Protein AF-A0A5K0ZV60-F1 (afdb_monomer)

Nearest PDB structures (foldseek):
  8v87-assembly1_D  TM=9.794E-01  e=9.053E-06  Saccharomyces cerevisiae BY4741
  8fkx-assembly1_SW  TM=9.713E-01  e=6.954E-05  Homo sapiens
  8euy-assembly1_D  TM=9.790E-01  e=1.372E-04  Schizosaccharomyces pombe
  8fky-assembly1_SW  TM=9.728E-01  e=1.282E-04  Homo sapiens
  3ber-assembly1_A  TM=8.831E-01  e=2.729E-03  Homo sapiens

Radius of gyration: 11.62 Å; Cα contacts (8 Å, |Δi|>4): 58; chains: 1; bounding box: 29×21×26 Å

Solvent-accessible surface area (backbone atoms only — not comparable to full-atom values): 3986 Å² total; per-residue (Å²): 120,82,62,56,64,54,61,73,38,70,88,48,95,67,44,69,45,75,50,53,84,94,61,71,64,67,67,51,47,57,46,40,45,72,53,58,77,42,76,49,63,40,71,70,47,46,50,52,43,74,76,71,36,87,68,50,79,58,90,81,72,126

Structure (mmCIF, N/CA/C/O backbone):
data_AF-A0A5K0ZV60-F1
#
_entry.id   AF-A0A5K0ZV60-F1
#
loop_
_atom_site.group_PDB
_atom_site.id
_atom_site.type_symbol
_atom_site.label_atom_id
_atom_site.label_alt_id
_atom_site.label_comp_id
_atom_site.label_asym_id
_atom_site.label_entity_id
_atom_site.label_seq_id
_atom_site.pdbx_PDB_ins_code
_atom_site.Cartn_x
_atom_site.Cartn_y
_atom_site.Cartn_z
_atom_site.occupancy
_atom_site.B_iso_or_equiv
_atom_site.auth_seq_id
_atom_site.auth_comp_id
_atom_site.auth_asym_id
_atom_site.auth_atom_id
_atom_site.pdbx_PDB_model_num
ATOM 1 N N . THR A 1 1 ? -16.954 -9.341 0.397 1.00 51.41 1 THR A N 1
ATOM 2 C CA . THR A 1 1 ? -16.109 -8.805 1.491 1.00 51.41 1 THR A CA 1
ATOM 3 C C . THR A 1 1 ? -15.721 -7.340 1.305 1.00 51.41 1 THR A C 1
ATOM 5 O O . THR A 1 1 ? -15.575 -6.666 2.312 1.00 51.41 1 THR A O 1
ATOM 8 N N . HIS A 1 2 ? -15.613 -6.803 0.078 1.00 56.56 2 HIS A N 1
ATOM 9 C CA . HIS A 1 2 ? -15.282 -5.382 -0.174 1.00 56.56 2 HIS A CA 1
ATOM 10 C C . HIS A 1 2 ? -16.246 -4.350 0.438 1.00 56.56 2 HIS A C 1
ATOM 12 O O . HIS A 1 2 ? -15.826 -3.243 0.748 1.00 56.56 2 HIS A O 1
ATOM 18 N N . THR A 1 3 ? -17.515 -4.704 0.631 1.00 62.69 3 THR A N 1
ATOM 19 C CA . THR A 1 3 ? -18.554 -3.793 1.136 1.00 62.69 3 THR A CA 1
ATOM 20 C C . THR A 1 3 ? -18.467 -3.538 2.638 1.00 62.69 3 THR A C 1
ATOM 22 O O . THR A 1 3 ? -18.846 -2.465 3.092 1.00 62.69 3 THR A O 1
ATOM 25 N N . VAL A 1 4 ? -17.899 -4.476 3.402 1.00 74.88 4 VAL A N 1
ATOM 26 C CA . VAL A 1 4 ? -17.907 -4.427 4.873 1.00 74.88 4 VAL A CA 1
ATOM 27 C C . VAL A 1 4 ? -17.070 -3.259 5.400 1.00 74.88 4 VAL A C 1
ATOM 29 O O . VAL A 1 4 ? -17.490 -2.551 6.309 1.00 74.88 4 VAL A O 1
ATOM 32 N N . ALA A 1 5 ? -15.900 -3.007 4.804 1.00 69.12 5 ALA A N 1
ATOM 33 C CA . ALA A 1 5 ? -15.051 -1.883 5.204 1.00 69.12 5 ALA A CA 1
ATOM 34 C C . ALA A 1 5 ? -15.717 -0.527 4.907 1.00 69.12 5 ALA A C 1
ATOM 36 O O . ALA A 1 5 ? -15.595 0.407 5.696 1.00 69.12 5 ALA A O 1
ATOM 37 N N . THR A 1 6 ? -16.448 -0.429 3.795 1.00 71.44 6 THR A N 1
ATOM 38 C CA . THR A 1 6 ? -17.190 0.781 3.421 1.00 71.44 6 THR A CA 1
ATOM 39 C C . THR A 1 6 ? -18.402 1.005 4.330 1.00 71.44 6 THR A C 1
ATOM 41 O O . THR A 1 6 ? -18.643 2.137 4.740 1.00 71.44 6 THR A O 1
ATOM 44 N N . GLU A 1 7 ? -19.122 -0.053 4.715 1.00 75.06 7 GLU A N 1
ATOM 45 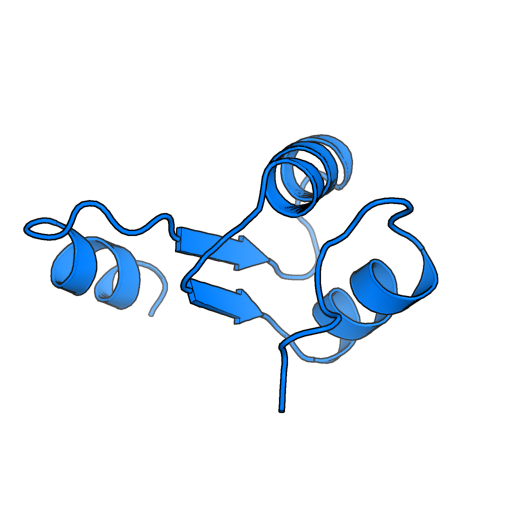C CA . GLU A 1 7 ? -20.234 0.032 5.675 1.00 75.06 7 GLU A CA 1
ATOM 46 C C . GLU A 1 7 ? -19.770 0.464 7.066 1.00 75.06 7 GLU A C 1
ATOM 48 O O . GLU A 1 7 ? -20.353 1.378 7.649 1.00 75.06 7 GLU A O 1
ATOM 53 N N . LEU A 1 8 ? -18.693 -0.127 7.588 1.00 75.06 8 LEU A N 1
ATOM 54 C CA . LEU A 1 8 ? -18.184 0.194 8.926 1.00 75.06 8 LEU A CA 1
ATOM 55 C C . LEU A 1 8 ? -17.649 1.629 9.030 1.00 75.06 8 LEU A C 1
ATOM 57 O O . LEU A 1 8 ? -17.746 2.268 10.079 1.00 75.06 8 LEU A O 1
ATOM 61 N N . LEU A 1 9 ? -17.105 2.158 7.934 1.00 74.44 9 LEU A N 1
ATOM 62 C CA . LEU A 1 9 ? -16.537 3.504 7.893 1.00 74.44 9 LEU A CA 1
ATOM 63 C C . LEU A 1 9 ? -17.529 4.586 7.456 1.00 74.44 9 LEU A C 1
ATOM 65 O O . 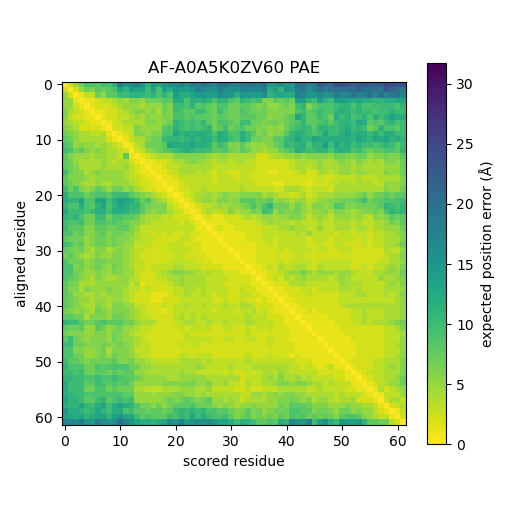LEU A 1 9 ? -17.170 5.758 7.465 1.00 74.44 9 LEU A O 1
ATOM 69 N N . SER A 1 10 ? -18.779 4.231 7.149 1.00 75.25 10 SER A N 1
ATOM 70 C CA . SER A 1 10 ? -19.833 5.175 6.734 1.00 75.25 10 SER A CA 1
ATOM 71 C C . SER A 1 10 ? -20.089 6.319 7.728 1.00 75.25 10 SER A C 1
ATOM 73 O O . SER A 1 10 ? -20.474 7.411 7.321 1.00 75.25 10 SER A O 1
ATOM 75 N N . HIS A 1 11 ? -19.827 6.095 9.018 1.00 81.00 11 HIS A N 1
ATOM 76 C CA . HIS A 1 11 ? -20.029 7.076 10.090 1.00 81.00 11 HIS A CA 1
ATOM 77 C C . HIS A 1 11 ? -18.724 7.729 10.578 1.00 81.00 11 HIS A C 1
ATOM 79 O O . HIS A 1 11 ? -18.733 8.493 11.543 1.00 81.00 11 HIS A O 1
ATOM 85 N N . HIS A 1 12 ? -17.594 7.448 9.923 1.00 81.38 12 HIS A N 1
ATOM 86 C CA . HIS A 1 12 ? -16.277 7.918 10.337 1.00 81.38 12 HIS A CA 1
ATOM 87 C C . HIS A 1 12 ? -15.606 8.750 9.239 1.00 81.38 12 HIS A C 1
ATOM 89 O O . HIS A 1 12 ? -15.750 8.494 8.050 1.00 81.38 12 HIS A O 1
ATOM 95 N N . LYS A 1 13 ? -14.803 9.744 9.635 1.00 82.06 13 LYS A N 1
ATOM 96 C CA . LYS A 1 13 ? -14.051 10.606 8.698 1.00 82.06 13 LYS A CA 1
ATOM 97 C C . LYS A 1 13 ? -12.757 9.967 8.169 1.00 82.06 13 LYS A C 1
ATOM 99 O O . LYS A 1 13 ? -11.972 10.637 7.504 1.00 82.06 13 LYS A O 1
ATOM 104 N N . GLN A 1 14 ? -12.495 8.708 8.513 1.00 84.75 14 GLN A N 1
ATOM 105 C CA . GLN A 1 14 ? -11.266 8.008 8.144 1.00 84.75 14 GLN A CA 1
ATOM 106 C C . GLN A 1 14 ? -11.298 7.600 6.671 1.00 84.75 14 GLN A C 1
ATOM 108 O O . GLN A 1 14 ? -12.314 7.134 6.153 1.00 84.75 14 GLN A O 1
ATOM 113 N N . THR A 1 15 ? -10.164 7.742 5.991 1.00 86.12 15 THR A N 1
ATOM 114 C CA . THR A 1 15 ? -10.035 7.309 4.601 1.00 86.12 15 THR A CA 1
ATOM 115 C C . THR A 1 15 ? -9.784 5.809 4.541 1.00 86.12 15 THR A C 1
ATOM 117 O O . THR A 1 15 ? -8.996 5.256 5.314 1.00 86.12 15 THR A O 1
ATOM 120 N N . HIS A 1 16 ? -10.427 5.140 3.588 1.00 86.75 16 HIS A N 1
ATOM 121 C CA . HIS A 1 16 ? -10.173 3.735 3.309 1.00 86.75 16 HIS A CA 1
ATOM 122 C C . HIS A 1 16 ? -9.779 3.506 1.865 1.00 86.75 16 HIS A C 1
ATOM 124 O O . HIS A 1 16 ? -10.122 4.263 0.956 1.00 86.75 16 HIS A O 1
ATOM 130 N N . GLY A 1 17 ? -9.033 2.432 1.667 1.00 87.25 17 GLY A N 1
ATOM 131 C CA . GLY A 1 17 ? -8.600 1.981 0.368 1.00 87.25 17 GLY A CA 1
ATOM 132 C C . GLY A 1 17 ? -8.672 0.473 0.300 1.00 87.25 17 GLY A C 1
ATOM 133 O O . GLY A 1 17 ? -8.422 -0.227 1.277 1.00 87.25 17 GLY A O 1
ATOM 134 N N . VAL A 1 18 ? -8.982 -0.023 -0.888 1.00 87.56 18 VAL A N 1
ATOM 135 C CA . VAL A 1 18 ? -8.819 -1.435 -1.208 1.00 87.56 18 VAL A CA 1
ATOM 136 C C . VAL A 1 18 ? -7.902 -1.561 -2.418 1.00 87.56 18 VAL A C 1
ATOM 138 O O . VAL A 1 18 ? -8.037 -0.758 -3.349 1.00 87.56 18 VAL A O 1
ATOM 141 N N . ILE A 1 19 ? -6.957 -2.503 -2.362 1.00 88.06 19 ILE A N 1
ATOM 142 C CA . ILE A 1 19 ? -6.014 -2.831 -3.441 1.00 88.06 19 ILE A CA 1
ATOM 143 C C . ILE A 1 19 ? -5.954 -4.348 -3.651 1.00 88.06 19 ILE A C 1
ATOM 145 O O . ILE A 1 19 ? -5.905 -5.131 -2.703 1.00 88.06 19 ILE A O 1
ATOM 149 N N . PHE A 1 20 ? -5.975 -4.786 -4.902 1.00 88.56 20 PHE A N 1
ATOM 150 C CA . PHE A 1 20 ? -5.906 -6.199 -5.277 1.00 88.56 20 PHE A CA 1
ATOM 151 C C . PHE A 1 20 ? -5.345 -6.326 -6.695 1.00 88.56 20 PHE A C 1
ATOM 153 O O . PHE A 1 20 ? -5.199 -5.337 -7.404 1.00 88.56 20 PHE A O 1
ATOM 160 N N . GLY A 1 21 ? -4.940 -7.528 -7.102 1.00 85.62 21 GLY A N 1
ATOM 161 C CA . GLY A 1 21 ? -4.468 -7.749 -8.472 1.00 85.62 21 GLY A CA 1
ATOM 162 C C . GLY A 1 21 ? -5.581 -7.535 -9.509 1.00 85.62 21 GLY A C 1
ATOM 163 O O . GLY A 1 21 ? -6.747 -7.801 -9.231 1.00 85.62 21 GLY A O 1
ATOM 164 N N . GLY A 1 22 ? -5.219 -7.085 -10.716 1.00 82.50 22 GLY A N 1
ATOM 165 C CA . GLY A 1 22 ? -6.153 -6.937 -11.846 1.00 82.50 22 GLY A CA 1
ATOM 166 C C . GLY A 1 22 ? -6.850 -5.574 -11.966 1.00 82.50 22 GLY A C 1
ATOM 167 O O . GLY A 1 22 ? -7.634 -5.372 -12.889 1.00 82.50 22 GLY A O 1
ATOM 168 N N . THR A 1 23 ? -6.555 -4.623 -11.080 1.00 81.38 23 THR A N 1
ATOM 169 C CA . THR A 1 23 ? -7.096 -3.253 -11.092 1.00 81.38 23 THR A CA 1
ATOM 170 C C . THR A 1 23 ? -6.105 -2.228 -11.648 1.00 81.38 23 THR A C 1
ATOM 172 O O . THR A 1 23 ? -4.893 -2.453 -11.747 1.00 81.38 23 THR A O 1
ATOM 175 N N . ALA A 1 24 ? -6.633 -1.056 -12.015 1.00 82.38 24 ALA A N 1
ATOM 176 C CA . ALA A 1 24 ? -5.857 0.042 -12.579 1.00 82.38 24 ALA A CA 1
ATOM 177 C C . ALA A 1 24 ? -4.834 0.608 -11.575 1.00 82.38 24 ALA A C 1
ATOM 179 O O . ALA A 1 24 ? -5.178 1.303 -10.618 1.00 82.38 24 ALA A O 1
ATOM 180 N N . LEU A 1 25 ? -3.552 0.384 -11.872 1.00 83.38 25 LEU A N 1
ATOM 181 C CA . LEU A 1 25 ? -2.411 0.734 -11.019 1.00 83.38 25 LEU A CA 1
ATOM 182 C C . LEU A 1 25 ? -2.324 2.237 -10.689 1.00 83.38 25 LEU A C 1
ATOM 184 O O . LEU A 1 25 ? -1.923 2.627 -9.594 1.00 83.38 25 LEU A O 1
ATOM 188 N N . ARG A 1 26 ? -2.684 3.099 -11.648 1.00 86.88 26 ARG A N 1
ATOM 189 C CA . ARG A 1 26 ? -2.532 4.557 -11.527 1.00 86.88 26 ARG A CA 1
ATOM 190 C C . ARG A 1 26 ? -3.427 5.150 -10.435 1.00 86.88 26 ARG A C 1
ATOM 192 O O . ARG A 1 26 ? -2.932 5.882 -9.585 1.00 86.88 26 ARG A O 1
ATOM 199 N N . GLY A 1 27 ? -4.715 4.802 -10.434 1.00 86.00 27 GLY A N 1
ATOM 200 C CA . GLY A 1 27 ? -5.666 5.313 -9.441 1.00 86.00 27 GLY A CA 1
ATOM 201 C C . GLY A 1 27 ? -5.356 4.819 -8.026 1.00 86.00 27 GLY A C 1
ATOM 202 O O . GLY A 1 27 ? -5.525 5.555 -7.055 1.00 86.00 27 GLY A O 1
ATOM 203 N N . GLU A 1 28 ? -4.838 3.593 -7.908 1.00 87.19 28 GLU A N 1
ATOM 204 C CA . GLU A 1 28 ? -4.369 3.043 -6.633 1.00 87.19 28 GLU A CA 1
ATOM 205 C C . GLU A 1 28 ? -3.172 3.826 -6.094 1.00 87.19 28 GLU A C 1
ATOM 207 O O . GLU A 1 28 ? -3.195 4.252 -4.941 1.00 87.19 28 GLU A O 1
ATOM 212 N N . ARG A 1 29 ? -2.161 4.086 -6.934 1.00 88.75 29 ARG A N 1
ATOM 213 C CA . ARG A 1 29 ? -0.981 4.871 -6.545 1.00 88.75 29 ARG A CA 1
ATOM 214 C C . ARG A 1 29 ? -1.351 6.270 -6.068 1.00 88.75 29 ARG A C 1
ATOM 216 O O . ARG A 1 29 ? -0.914 6.670 -4.996 1.00 88.75 29 ARG A O 1
ATOM 223 N N . GLU A 1 30 ? -2.178 6.995 -6.818 1.00 89.06 30 GLU A N 1
ATOM 224 C CA . GLU A 1 30 ? -2.593 8.354 -6.443 1.00 89.06 30 GLU A CA 1
ATOM 225 C C . GLU A 1 30 ? -3.318 8.379 -5.084 1.00 89.06 30 GLU A C 1
ATOM 227 O O . GLU A 1 30 ? -3.069 9.262 -4.262 1.00 89.06 30 GLU A O 1
ATOM 232 N N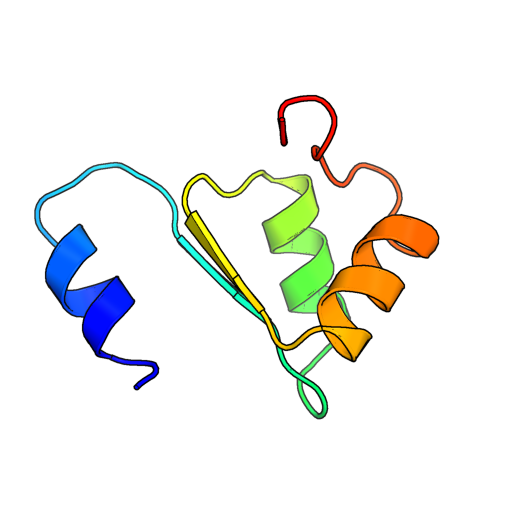 . ARG A 1 31 ? -4.168 7.380 -4.804 1.00 87.50 31 ARG A N 1
ATOM 233 C CA . ARG A 1 31 ? -4.819 7.212 -3.493 1.00 87.50 31 ARG A CA 1
ATOM 234 C C . ARG A 1 31 ? -3.829 6.890 -2.375 1.00 87.50 31 ARG A C 1
ATOM 236 O O . ARG A 1 31 ? -3.930 7.467 -1.299 1.00 87.50 31 ARG A O 1
ATOM 243 N N . LEU A 1 32 ? -2.893 5.975 -2.614 1.00 88.75 32 LEU A N 1
ATOM 244 C CA . LEU A 1 32 ? -1.897 5.567 -1.620 1.00 88.75 32 LEU A CA 1
ATOM 245 C C . LEU A 1 32 ? -0.934 6.710 -1.273 1.00 88.75 32 LEU A C 1
ATOM 247 O O . LEU A 1 32 ? -0.595 6.881 -0.105 1.00 88.75 32 LEU A O 1
ATOM 251 N N . VAL A 1 33 ? -0.550 7.525 -2.259 1.00 89.88 33 VAL A N 1
ATOM 252 C CA . VAL A 1 33 ? 0.287 8.720 -2.060 1.00 89.88 33 VAL A CA 1
ATOM 253 C C . VAL A 1 33 ? -0.461 9.809 -1.286 1.00 89.88 33 VAL A C 1
ATOM 255 O O . VAL A 1 33 ? 0.126 10.453 -0.422 1.00 89.88 33 VAL A O 1
ATOM 258 N N . LYS A 1 34 ? -1.767 9.989 -1.532 1.00 88.75 34 LYS A N 1
ATOM 259 C CA . LYS A 1 34 ? -2.612 10.891 -0.723 1.00 88.75 34 LYS A CA 1
ATOM 260 C C . LYS A 1 34 ? -2.734 10.450 0.741 1.00 88.75 34 LYS A C 1
ATOM 262 O O . LYS A 1 34 ? -3.014 11.285 1.595 1.00 88.75 34 LYS A O 1
ATOM 267 N N . GLY A 1 35 ? -2.507 9.169 1.024 1.00 86.06 35 GLY A N 1
ATOM 268 C CA . GLY A 1 35 ? -2.604 8.587 2.356 1.00 86.06 35 GLY A CA 1
ATOM 269 C C . GLY A 1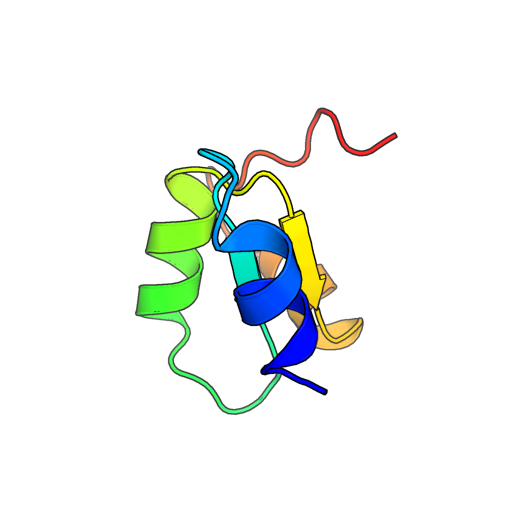 35 ? -3.963 7.938 2.616 1.00 86.06 35 GLY A C 1
ATOM 270 O O . GLY A 1 35 ? -5.020 8.443 2.232 1.00 86.06 35 GLY A O 1
ATOM 271 N N . VAL A 1 36 ? -3.923 6.787 3.284 1.00 88.06 36 VAL A N 1
ATOM 272 C CA . VAL A 1 36 ? -5.091 5.966 3.614 1.00 88.06 36 VAL A CA 1
ATOM 273 C C . VAL A 1 36 ? -4.973 5.514 5.069 1.00 88.06 36 VAL A C 1
ATOM 275 O O . VAL A 1 36 ? -3.909 5.046 5.466 1.00 88.06 36 VAL A O 1
ATOM 278 N N . ASN A 1 37 ? -6.042 5.638 5.863 1.00 86.00 37 ASN A N 1
ATOM 279 C CA . ASN A 1 37 ? -6.042 5.176 7.257 1.00 86.00 37 ASN A CA 1
ATOM 280 C C . ASN A 1 37 ? -6.277 3.665 7.374 1.00 86.00 37 ASN A C 1
ATOM 282 O O . ASN A 1 37 ? -5.624 3.011 8.180 1.00 86.00 37 ASN A O 1
ATOM 286 N N . LEU A 1 38 ? -7.197 3.117 6.573 1.00 85.44 38 LEU A N 1
ATOM 287 C CA . LEU A 1 38 ? -7.490 1.685 6.529 1.00 85.44 38 LEU A CA 1
ATOM 288 C C . LEU A 1 38 ? -7.290 1.139 5.115 1.00 85.44 38 LEU A C 1
ATOM 290 O O . LEU A 1 38 ? -8.031 1.486 4.195 1.00 85.44 38 LEU A O 1
ATOM 294 N N . LEU A 1 39 ? -6.303 0.265 4.942 1.00 87.62 39 LEU A N 1
ATOM 295 C CA . LEU A 1 39 ? -6.012 -0.374 3.664 1.00 87.62 39 LEU A CA 1
ATOM 296 C C . LEU A 1 39 ? -6.329 -1.868 3.742 1.00 87.62 39 LEU A C 1
ATOM 298 O O . LEU A 1 39 ? -5.734 -2.592 4.533 1.00 87.62 39 LEU A O 1
ATOM 302 N N . VAL A 1 40 ? -7.233 -2.335 2.885 1.00 88.25 40 VAL A N 1
ATOM 303 C CA . VAL A 1 40 ? -7.463 -3.767 2.660 1.00 88.25 40 VAL A CA 1
ATOM 304 C C . VAL A 1 40 ? -6.691 -4.174 1.411 1.00 88.25 40 VAL A C 1
ATOM 306 O O . VAL A 1 40 ? -6.856 -3.565 0.354 1.00 88.25 40 VAL A O 1
ATOM 309 N N . ALA A 1 41 ? -5.829 -5.182 1.520 1.00 89.38 41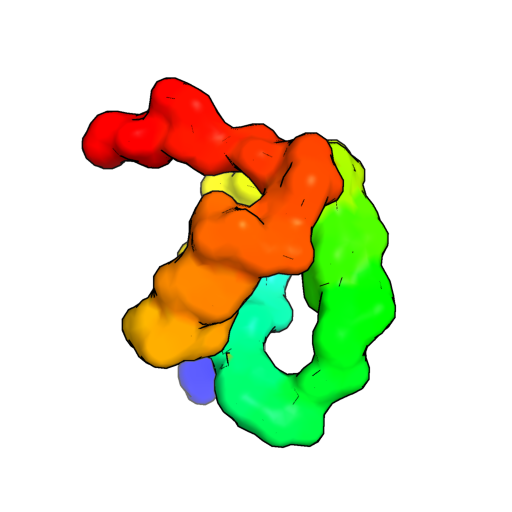 ALA A N 1
ATOM 310 C CA . ALA A 1 41 ? -4.930 -5.553 0.437 1.00 89.38 41 ALA A CA 1
ATOM 311 C C . ALA A 1 41 ? -4.726 -7.062 0.311 1.00 89.38 41 ALA A C 1
ATOM 313 O O . ALA A 1 41 ? -4.630 -7.767 1.313 1.00 89.38 41 ALA A O 1
ATOM 314 N N . THR A 1 42 ? -4.570 -7.554 -0.921 1.00 90.62 42 THR A N 1
ATOM 315 C CA . THR A 1 42 ? -3.981 -8.884 -1.153 1.00 90.62 42 THR A CA 1
ATOM 316 C C . THR A 1 42 ? -2.454 -8.816 -0.993 1.00 90.62 42 THR A C 1
ATOM 318 O O . THR A 1 42 ? -1.865 -7.869 -1.525 1.00 90.62 42 THR A O 1
ATOM 321 N N . PRO A 1 43 ? -1.786 -9.802 -0.357 1.00 91.44 43 PRO A N 1
ATOM 322 C CA . PRO A 1 43 ? -0.366 -9.709 0.008 1.00 91.44 43 PRO A CA 1
ATOM 323 C C . PRO A 1 43 ? 0.585 -9.343 -1.139 1.00 91.44 43 PRO A C 1
ATOM 325 O O . PRO A 1 43 ? 1.397 -8.434 -0.987 1.00 91.44 43 PRO A O 1
ATOM 328 N N . GLY A 1 44 ? 0.451 -9.993 -2.303 1.00 91.56 44 GLY A N 1
ATOM 329 C CA . GLY A 1 44 ? 1.301 -9.707 -3.467 1.00 91.56 44 GLY A CA 1
ATOM 330 C C . GLY A 1 44 ? 1.175 -8.256 -3.930 1.00 91.56 44 GLY A C 1
ATOM 331 O O . GLY A 1 44 ? 2.168 -7.549 -4.054 1.00 91.56 44 GLY A O 1
ATOM 332 N N . ARG A 1 45 ? -0.065 -7.766 -4.056 1.00 90.88 45 ARG A N 1
ATOM 333 C CA . ARG A 1 45 ? -0.325 -6.386 -4.478 1.00 90.88 45 ARG A CA 1
ATOM 334 C C . ARG A 1 45 ? 0.176 -5.348 -3.475 1.00 90.88 45 ARG A C 1
ATOM 336 O O . ARG A 1 45 ? 0.660 -4.295 -3.879 1.00 90.88 45 ARG A O 1
ATOM 343 N N . LEU A 1 46 ? 0.059 -5.626 -2.175 1.00 90.19 46 LEU A N 1
ATOM 344 C CA . LEU A 1 46 ? 0.593 -4.743 -1.138 1.00 90.19 46 LEU A CA 1
ATOM 345 C C . LEU A 1 46 ? 2.111 -4.615 -1.263 1.00 90.19 46 LEU A C 1
ATOM 347 O O . LEU A 1 46 ? 2.632 -3.502 -1.240 1.00 90.19 46 LEU A O 1
ATOM 351 N N . ARG A 1 47 ? 2.802 -5.744 -1.439 1.00 90.50 47 ARG A N 1
ATOM 352 C CA . ARG A 1 47 ? 4.251 -5.775 -1.631 1.00 90.50 47 ARG A CA 1
ATOM 353 C C . ARG A 1 47 ? 4.677 -4.957 -2.849 1.00 90.50 47 ARG A C 1
ATOM 355 O O . ARG A 1 47 ? 5.558 -4.112 -2.719 1.00 90.50 47 ARG A O 1
ATOM 362 N N . ASP A 1 48 ? 3.995 -5.129 -3.981 1.00 91.25 48 ASP A N 1
ATOM 363 C CA . ASP A 1 48 ? 4.282 -4.358 -5.194 1.00 91.25 48 ASP A CA 1
ATOM 364 C C . ASP A 1 48 ? 4.203 -2.848 -4.938 1.00 91.25 48 ASP A C 1
ATOM 366 O O . ASP A 1 48 ? 5.027 -2.085 -5.442 1.00 91.25 48 ASP A O 1
ATOM 370 N N . HIS A 1 49 ? 3.225 -2.396 -4.145 1.00 90.25 49 HIS A N 1
ATOM 371 C CA . HIS A 1 49 ? 3.079 -0.984 -3.802 1.00 90.25 49 HIS A CA 1
ATOM 372 C C . HIS A 1 49 ? 4.119 -0.492 -2.791 1.00 90.25 49 HIS A C 1
ATOM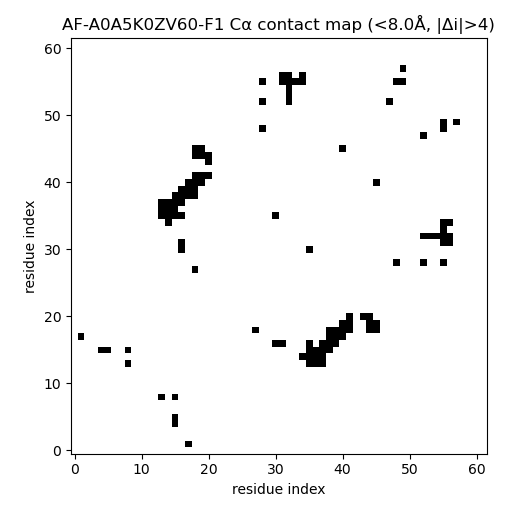 374 O O . HIS A 1 49 ? 4.573 0.642 -2.933 1.00 90.25 49 HIS A O 1
ATOM 380 N N . LEU A 1 50 ? 4.519 -1.319 -1.822 1.00 88.56 50 LEU A N 1
ATOM 381 C CA . LEU A 1 50 ? 5.594 -0.992 -0.879 1.00 88.56 50 LEU A CA 1
ATOM 382 C C . LEU A 1 50 ? 6.936 -0.790 -1.596 1.00 88.56 50 LEU A C 1
ATOM 384 O O . LEU A 1 50 ? 7.674 0.128 -1.253 1.00 88.56 50 LEU A O 1
ATOM 38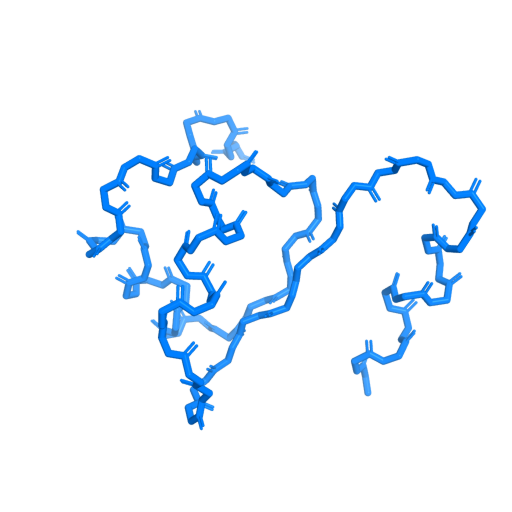8 N N . GLU A 1 51 ? 7.231 -1.608 -2.609 1.00 89.75 51 GLU A N 1
ATOM 389 C CA . GLU A 1 51 ? 8.493 -1.547 -3.357 1.00 89.75 51 GLU A CA 1
ATOM 390 C C . GLU A 1 51 ? 8.456 -0.509 -4.498 1.00 89.75 51 GLU A C 1
ATOM 392 O O . GLU A 1 51 ? 9.444 0.179 -4.743 1.00 89.75 51 GLU A O 1
ATOM 397 N N . ASN A 1 52 ? 7.315 -0.353 -5.186 1.00 89.38 52 ASN A N 1
ATOM 398 C CA . ASN A 1 52 ? 7.239 0.370 -6.466 1.00 89.38 52 ASN A CA 1
ATOM 399 C C . ASN A 1 52 ? 6.321 1.604 -6.466 1.00 89.38 52 ASN A C 1
ATOM 401 O O . ASN A 1 52 ? 5.984 2.107 -7.544 1.00 89.38 52 ASN A O 1
ATOM 405 N N . THR A 1 53 ? 5.843 2.086 -5.314 1.00 88.88 53 THR A N 1
ATOM 406 C CA . THR A 1 53 ? 5.048 3.330 -5.233 1.00 88.88 53 THR A CA 1
ATOM 407 C C . THR A 1 53 ? 5.788 4.395 -4.429 1.00 88.88 53 THR A C 1
ATOM 409 O O . THR A 1 53 ? 5.627 4.476 -3.210 1.00 88.88 53 THR A O 1
ATOM 412 N N . PRO A 1 54 ? 6.585 5.246 -5.103 1.00 86.94 54 PRO A N 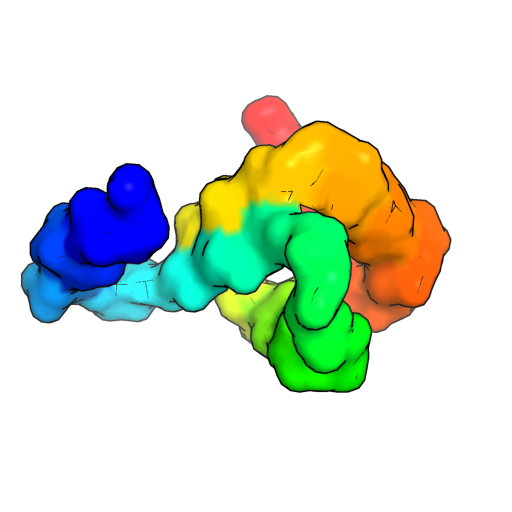1
ATOM 413 C CA . PRO A 1 54 ? 7.241 6.375 -4.459 1.00 86.94 54 PRO A CA 1
ATOM 414 C C . PRO A 1 54 ? 6.214 7.286 -3.784 1.00 86.94 54 PRO A C 1
ATOM 416 O O . PRO A 1 54 ? 5.186 7.616 -4.374 1.00 86.94 54 PRO A O 1
ATOM 419 N N . GLY A 1 55 ? 6.491 7.690 -2.546 1.00 85.31 55 GLY A N 1
ATOM 420 C CA . GLY A 1 55 ? 5.593 8.550 -1.771 1.00 85.31 55 GLY A CA 1
ATOM 421 C C . GLY A 1 55 ? 4.453 7.815 -1.063 1.00 85.31 55 GLY A C 1
ATOM 422 O O . GLY A 1 55 ? 3.653 8.466 -0.397 1.00 85.31 55 GLY A O 1
ATOM 423 N N . PHE A 1 56 ? 4.377 6.481 -1.145 1.00 88.56 56 PHE A N 1
ATOM 424 C CA . PHE A 1 56 ? 3.470 5.731 -0.283 1.00 88.56 56 PHE A CA 1
ATOM 425 C C . PHE A 1 56 ? 3.910 5.864 1.186 1.00 88.56 56 PHE A C 1
ATOM 427 O O . PHE A 1 56 ? 5.024 5.499 1.565 1.00 88.56 56 PHE A O 1
ATOM 434 N N . LEU A 1 57 ? 3.036 6.421 2.025 1.00 82.31 57 LEU A N 1
ATOM 435 C CA . LEU A 1 57 ? 3.289 6.654 3.447 1.00 82.31 57 LEU A CA 1
ATOM 436 C C . LEU A 1 57 ? 2.975 5.397 4.272 1.00 82.31 57 LEU A C 1
ATOM 438 O O . LEU A 1 57 ? 1.880 5.253 4.802 1.00 82.31 57 LEU A O 1
ATOM 442 N N . TYR A 1 58 ? 3.960 4.507 4.416 1.00 82.31 58 TYR A N 1
ATOM 443 C CA . TYR A 1 58 ? 3.856 3.290 5.241 1.00 82.31 58 TYR A CA 1
ATOM 444 C C . TYR A 1 58 ? 4.801 3.279 6.455 1.00 82.31 58 TYR A C 1
ATOM 446 O O . TYR A 1 58 ? 4.893 2.286 7.166 1.00 82.31 58 TYR A O 1
ATOM 454 N N . LYS A 1 59 ? 5.482 4.398 6.740 1.00 79.25 59 LYS A N 1
ATOM 455 C CA . LYS A 1 59 ? 6.466 4.520 7.839 1.00 79.25 59 LYS A CA 1
ATOM 456 C C . LYS A 1 59 ? 5.890 4.277 9.242 1.00 79.25 59 LYS A C 1
ATOM 458 O O . LYS A 1 59 ? 6.647 3.981 10.158 1.00 79.25 59 LYS A O 1
ATOM 463 N N . ASN A 1 60 ? 4.573 4.419 9.397 1.00 73.75 60 ASN A N 1
ATOM 464 C CA . ASN A 1 60 ? 3.861 4.247 10.666 1.00 73.75 60 ASN A CA 1
ATOM 465 C C . ASN A 1 60 ? 3.102 2.911 10.753 1.00 73.75 60 ASN A C 1
ATOM 467 O O . ASN A 1 60 ? 2.370 2.713 11.720 1.00 73.75 60 ASN A O 1
ATOM 471 N N . LEU A 1 61 ? 3.249 2.010 9.770 1.00 69.25 61 LEU A N 1
ATOM 472 C CA . LEU A 1 61 ? 2.825 0.621 9.945 1.00 69.25 61 LEU A CA 1
ATOM 473 C C . LEU A 1 61 ? 3.814 -0.043 10.913 1.00 69.25 61 LEU A C 1
ATOM 475 O O . LEU A 1 61 ? 4.933 -0.373 10.523 1.00 69.25 61 LEU A O 1
ATOM 479 N N . LYS A 1 62 ? 3.414 -0.174 12.177 1.00 55.34 62 LYS A N 1
ATOM 480 C CA . LYS A 1 62 ? 4.052 -1.054 13.159 1.00 55.34 62 LYS A CA 1
ATOM 481 C C . LYS A 1 62 ? 3.236 -2.324 13.307 1.00 55.34 62 LYS A C 1
ATOM 483 O O . LYS A 1 62 ? 1.991 -2.207 13.270 1.00 55.34 62 LYS A O 1
#

pLDDT: mean 82.98, std 9.01, range [51.41, 91.56]

Secondary structure (DSSP, 8-stat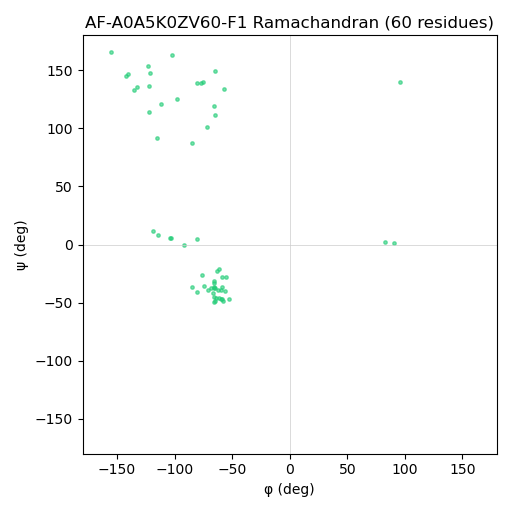e):
-HHHHHHHHTTS---EEEE-TTS-HHHHHHHHHH--SEEEE-HHHHHHHHHH-TT---TT--

InterPro domains:
  IPR027417 P-loop containing nucleoside triphosphate hydrolase [G3DSA:3.40.50.300] (1-62)
  IPR027417 P-loop containing nucleoside triphosphate hydrolase [SSF52540] (3-58)

Mean predicted aligned error: 5.44 Å

Organism: NCBI:txid210225

Foldseek 3Di:
DVVPVVVVCVPPPFFEEEDEPPDDPPVRLVSQLVPGPYYHYDPVRVVCCVVPRPNRPPPPVD

Sequence (62 aa):
THTVATELLSHHKQTHGVIFGGTALRGERERLVKGVNLLVATPGRLRDHLENTPGFLYKNLK